Protein AF-A0A7X9I557-F1 (afdb_monomer_lite)

Foldseek 3Di:
DDWDDPDVQKTWLWDFDQPDQDDPPHDGDNRGDIQTKMWGDDPVDIDIGGDYPPVCVVVSVD

Radius of gyration: 13.52 Å; chains: 1; bounding box: 35×19×31 Å

Secondary structure (DSSP, 8-state):
---EEEETTEEE--EEETT--EETTTEE-SS-EEE--EEEE-SS-EEEE----GGGHHHHH-

Sequence (62 aa):
MQAVQIKPDVLLVGVQDPDLKVFDIIMTTEQGTTYNAYLIKGQEKTALVEVVKEKFFDEYLS

Structure (mmCIF, N/CA/C/O backbone):
data_AF-A0A7X9I557-F1
#
_entry.id   AF-A0A7X9I557-F1
#
loop_
_atom_site.group_PDB
_atom_site.id
_atom_site.type_symbol
_atom_site.label_atom_id
_atom_site.label_alt_id
_atom_site.label_comp_id
_atom_site.label_asym_id
_atom_site.label_entity_id
_atom_site.label_seq_id
_atom_site.pdbx_PDB_ins_code
_atom_site.Cartn_x
_atom_site.Cartn_y
_atom_site.Cartn_z
_atom_site.occupancy
_atom_site.B_iso_or_equiv
_atom_site.auth_seq_id
_atom_site.auth_comp_id
_atom_site.auth_asym_id
_atom_site.auth_atom_id
_atom_site.pdbx_PDB_model_num
ATOM 1 N N . MET A 1 1 ? -6.298 -3.777 -6.608 1.00 70.50 1 MET A N 1
ATOM 2 C CA . MET A 1 1 ? -6.611 -5.083 -5.951 1.00 70.50 1 MET A CA 1
ATOM 3 C C . MET A 1 1 ? -7.816 -4.939 -5.026 1.00 70.50 1 MET A C 1
ATOM 5 O O . MET A 1 1 ? -7.938 -3.907 -4.392 1.00 70.50 1 MET A O 1
ATOM 9 N N . GLN A 1 2 ? -8.662 -5.967 -4.869 1.00 81.06 2 GLN A N 1
ATOM 10 C CA . GLN A 1 2 ? -9.728 -5.919 -3.854 1.00 81.06 2 GLN A CA 1
ATOM 11 C C . GLN A 1 2 ? -9.147 -6.068 -2.436 1.00 81.06 2 GLN A C 1
ATOM 13 O O . GLN A 1 2 ? -8.226 -6.859 -2.229 1.00 81.06 2 GLN A O 1
ATOM 18 N N . ALA A 1 3 ? -9.695 -5.331 -1.464 1.00 91.94 3 ALA A N 1
ATOM 19 C CA . ALA A 1 3 ? -9.253 -5.374 -0.070 1.00 91.94 3 ALA A CA 1
ATOM 20 C C . ALA A 1 3 ? -9.345 -6.792 0.523 1.00 91.94 3 ALA A C 1
ATOM 22 O O . ALA A 1 3 ? -10.398 -7.432 0.469 1.00 91.94 3 ALA A O 1
ATOM 23 N N . VAL A 1 4 ? -8.259 -7.263 1.140 1.00 96.19 4 VAL A N 1
ATOM 24 C CA . VAL A 1 4 ? -8.173 -8.608 1.729 1.00 96.19 4 VAL A CA 1
ATOM 25 C C . VAL A 1 4 ? -8.159 -8.505 3.247 1.00 96.19 4 VAL A C 1
ATOM 27 O O . VAL A 1 4 ? -7.264 -7.894 3.827 1.00 96.19 4 VAL A O 1
ATOM 30 N N . GLN A 1 5 ? -9.127 -9.123 3.920 1.00 97.19 5 GLN A N 1
ATOM 31 C CA . GLN A 1 5 ? -9.125 -9.192 5.380 1.00 97.19 5 GLN A CA 1
ATOM 32 C C . GLN A 1 5 ? -8.058 -10.185 5.861 1.00 97.19 5 GLN A C 1
ATOM 34 O O . GLN A 1 5 ? -8.151 -11.379 5.584 1.00 97.19 5 GLN A O 1
ATOM 39 N N . ILE A 1 6 ? -7.068 -9.697 6.611 1.00 97.19 6 ILE A N 1
ATOM 40 C CA . ILE A 1 6 ? -5.964 -10.521 7.146 1.00 97.19 6 ILE A CA 1
ATOM 41 C C . ILE A 1 6 ? -6.133 -10.849 8.636 1.00 97.19 6 ILE A C 1
ATOM 43 O O . ILE A 1 6 ? -5.565 -11.814 9.142 1.00 97.19 6 ILE A O 1
ATOM 47 N N . LYS A 1 7 ? -6.934 -10.054 9.347 1.00 97.50 7 LYS A N 1
ATOM 48 C CA . LYS A 1 7 ? -7.360 -10.248 10.740 1.00 97.50 7 LYS A CA 1
ATOM 49 C C . LYS A 1 7 ? -8.709 -9.534 10.916 1.00 97.50 7 LYS A C 1
ATOM 51 O O . LYS A 1 7 ? -8.999 -8.649 10.108 1.00 97.50 7 LYS A O 1
ATOM 56 N N . PRO A 1 8 ? -9.555 -9.876 11.912 1.00 97.94 8 PRO A N 1
ATOM 57 C CA . PRO A 1 8 ? -10.687 -9.020 12.263 1.00 97.94 8 PRO A CA 1
ATOM 58 C C . PRO A 1 8 ? -10.271 -7.548 12.311 1.00 97.94 8 PRO A C 1
ATOM 60 O O . PRO A 1 8 ? -9.257 -7.213 12.925 1.00 97.94 8 PRO A O 1
ATOM 63 N N . ASP A 1 9 ? -11.015 -6.725 11.572 1.00 97.69 9 ASP A N 1
ATOM 64 C CA . ASP A 1 9 ? -10.837 -5.277 11.448 1.00 97.69 9 ASP A CA 1
ATOM 65 C C . ASP A 1 9 ? -9.518 -4.781 10.827 1.00 97.69 9 ASP A C 1
ATOM 67 O O . ASP A 1 9 ? -9.258 -3.577 10.814 1.00 97.69 9 ASP A O 1
ATOM 71 N N . VAL A 1 10 ? -8.703 -5.673 10.256 1.00 98.06 10 VAL A N 1
ATOM 72 C CA . VAL A 1 10 ? -7.464 -5.319 9.548 1.00 98.06 10 VAL A CA 1
ATOM 73 C C . VAL A 1 10 ? -7.535 -5.815 8.111 1.00 98.06 10 VAL A C 1
ATOM 75 O O . VAL A 1 10 ? -7.562 -7.024 7.851 1.00 98.06 10 VAL A O 1
ATOM 78 N N . LEU A 1 11 ? -7.529 -4.871 7.173 1.00 97.69 11 LEU A N 1
ATOM 79 C CA . LEU A 1 11 ? -7.549 -5.146 5.741 1.00 97.69 11 LEU A CA 1
ATOM 80 C C . LEU A 1 11 ? -6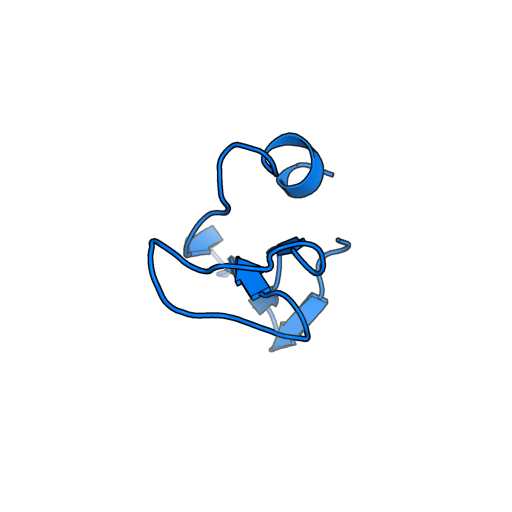.217 -4.763 5.101 1.00 97.69 11 LEU A C 1
ATOM 82 O O . LEU A 1 11 ? -5.723 -3.665 5.331 1.00 97.69 11 LEU A O 1
ATOM 86 N N . LEU A 1 12 ? -5.675 -5.639 4.261 1.00 97.25 12 LEU A N 1
ATOM 87 C CA . LEU A 1 12 ? -4.650 -5.306 3.279 1.00 97.25 12 LEU A CA 1
ATOM 88 C C . LEU A 1 12 ? -5.336 -4.630 2.083 1.00 97.25 12 LEU A C 1
ATOM 90 O O . LEU A 1 12 ? -6.196 -5.233 1.442 1.00 97.25 12 LEU A O 1
ATOM 94 N N . VAL A 1 13 ? -4.952 -3.388 1.800 1.00 96.88 13 VAL A N 1
ATOM 95 C CA . VAL A 1 13 ? -5.499 -2.525 0.734 1.00 96.88 13 VAL A CA 1
ATOM 96 C C . VAL A 1 13 ? -4.415 -2.056 -0.247 1.00 96.88 13 VAL A C 1
ATOM 98 O O . VAL A 1 13 ? -4.604 -1.099 -0.982 1.00 96.88 13 VAL A O 1
ATOM 101 N N . GLY A 1 14 ? -3.251 -2.709 -0.229 1.00 96.25 14 GLY A N 1
ATOM 102 C CA . GLY A 1 14 ? -2.127 -2.403 -1.113 1.00 96.25 14 GLY A CA 1
ATOM 103 C C . GLY A 1 14 ? -2.319 -2.829 -2.575 1.00 96.25 14 GLY A C 1
ATOM 104 O O . GLY A 1 14 ? -3.375 -3.318 -2.975 1.00 96.25 14 GLY A O 1
ATOM 105 N N . VAL A 1 15 ? -1.251 -2.684 -3.362 1.00 96.88 15 VAL A N 1
ATOM 106 C CA . VAL A 1 15 ? -1.210 -3.003 -4.801 1.00 96.88 15 VAL A CA 1
ATOM 107 C C . VAL A 1 15 ? -0.021 -3.915 -5.128 1.00 96.88 15 VAL A C 1
ATOM 109 O O . VAL A 1 15 ? 1.033 -3.844 -4.489 1.00 96.88 15 VAL A O 1
ATOM 112 N N . GLN A 1 16 ? -0.186 -4.775 -6.135 1.00 95.62 16 GLN A N 1
ATOM 113 C CA . GLN A 1 16 ? 0.878 -5.614 -6.694 1.00 95.62 16 GLN A CA 1
ATOM 114 C C . GLN A 1 16 ? 1.526 -4.934 -7.909 1.00 95.62 16 GLN A C 1
ATOM 116 O O . GLN A 1 16 ? 0.834 -4.399 -8.764 1.00 95.62 16 GLN A O 1
ATOM 121 N N . ASP A 1 17 ? 2.854 -4.998 -8.009 1.00 96.06 17 ASP A N 1
ATOM 122 C CA . ASP A 1 17 ? 3.649 -4.510 -9.147 1.00 96.06 17 ASP A CA 1
ATOM 123 C C . ASP A 1 17 ? 4.492 -5.672 -9.703 1.00 96.06 17 ASP A C 1
ATOM 125 O O . ASP A 1 17 ? 5.705 -5.725 -9.463 1.00 96.06 17 ASP A O 1
ATOM 129 N N . PRO A 1 18 ? 3.863 -6.648 -10.393 1.00 95.75 18 PRO A N 1
ATOM 130 C CA . PRO A 1 18 ? 4.555 -7.821 -10.943 1.00 95.75 18 PRO A CA 1
ATOM 131 C C . PRO A 1 18 ? 5.535 -7.453 -12.072 1.00 95.75 18 PRO A C 1
ATOM 133 O O . PRO A 1 18 ? 6.451 -8.215 -12.396 1.00 95.75 18 PRO A O 1
ATOM 136 N N . ASP A 1 19 ? 5.356 -6.270 -12.661 1.00 95.44 19 ASP A N 1
ATOM 137 C CA . ASP A 1 19 ? 6.140 -5.785 -13.794 1.00 95.44 19 ASP A CA 1
ATOM 138 C C . ASP A 1 19 ? 7.448 -5.112 -13.377 1.00 95.44 19 ASP A C 1
ATOM 140 O O . ASP A 1 19 ? 8.325 -4.901 -14.221 1.00 95.44 19 ASP A O 1
ATOM 144 N N . LEU A 1 20 ? 7.631 -4.804 -12.088 1.00 95.75 20 LEU A N 1
ATOM 145 C CA . LEU A 1 20 ? 8.895 -4.268 -11.602 1.00 95.75 20 LEU A CA 1
ATOM 146 C C . LEU A 1 20 ? 10.030 -5.265 -11.880 1.00 95.75 20 LEU A C 1
ATOM 148 O O . LEU A 1 20 ? 9.970 -6.415 -11.461 1.00 95.75 20 LEU A O 1
ATOM 152 N N . LYS A 1 21 ? 11.084 -4.820 -12.571 1.00 94.25 21 LYS A N 1
ATOM 153 C CA . LYS A 1 21 ? 12.280 -5.642 -12.849 1.00 94.25 21 LYS A CA 1
ATOM 154 C C . LYS A 1 21 ? 13.498 -5.220 -12.043 1.00 94.25 21 LYS A C 1
ATOM 156 O O . LYS A 1 21 ? 14.304 -6.067 -11.670 1.00 94.25 21 LYS A O 1
ATOM 161 N N . VAL A 1 22 ? 13.611 -3.924 -11.758 1.00 94.00 22 VAL A N 1
ATOM 162 C CA . VAL A 1 22 ? 14.678 -3.340 -10.944 1.00 94.00 22 VAL A CA 1
ATOM 163 C C . VAL A 1 22 ? 14.034 -2.513 -9.837 1.00 94.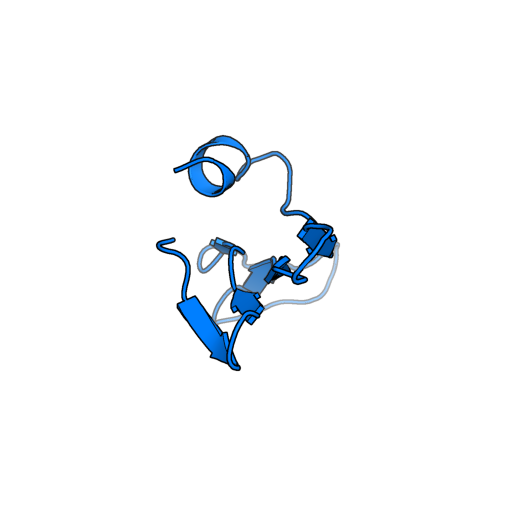00 22 VAL A C 1
ATOM 165 O O . VAL A 1 22 ? 13.290 -1.572 -10.106 1.00 94.00 22 VAL A O 1
ATOM 168 N N . PHE A 1 23 ? 14.284 -2.900 -8.593 1.00 89.19 23 PHE A N 1
ATOM 169 C CA . PHE A 1 23 ? 13.933 -2.157 -7.396 1.00 89.19 23 PHE A CA 1
ATOM 170 C C . PHE A 1 23 ? 15.056 -1.166 -7.059 1.00 89.19 23 PHE A C 1
ATOM 172 O O . PHE A 1 23 ? 16.241 -1.517 -7.028 1.00 89.19 23 PHE A O 1
ATOM 179 N N . ASP A 1 24 ? 14.659 0.086 -6.837 1.00 86.88 24 ASP A N 1
ATOM 180 C CA . ASP A 1 24 ? 15.525 1.265 -6.791 1.00 86.88 24 ASP A CA 1
ATOM 18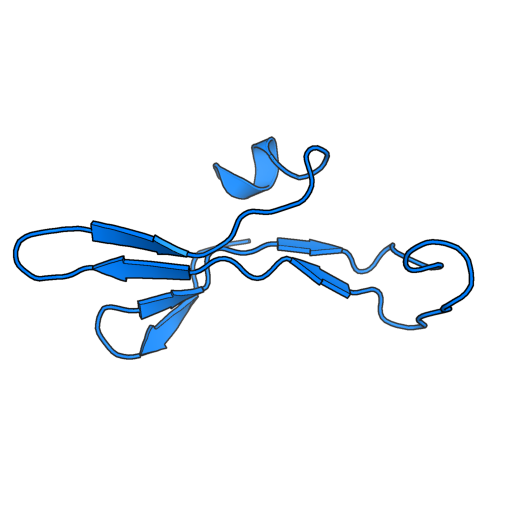1 C C . ASP A 1 24 ? 16.487 1.342 -7.986 1.00 86.88 24 ASP A C 1
ATOM 183 O O . ASP A 1 24 ? 16.063 1.680 -9.089 1.00 86.88 24 ASP A O 1
ATOM 187 N N . ILE A 1 25 ? 17.776 1.054 -7.778 1.00 85.62 25 ILE A N 1
ATOM 188 C CA . ILE A 1 25 ? 18.827 1.253 -8.790 1.00 85.62 25 ILE A CA 1
ATOM 189 C C . ILE A 1 25 ? 19.492 -0.065 -9.202 1.00 85.62 25 ILE A C 1
ATOM 191 O O . ILE A 1 25 ? 19.914 -0.203 -10.347 1.00 85.62 25 ILE A O 1
ATOM 195 N N . ILE A 1 26 ? 19.612 -1.033 -8.287 1.00 90.94 26 ILE A N 1
ATOM 196 C CA . ILE A 1 26 ? 20.496 -2.196 -8.488 1.00 90.94 26 ILE A CA 1
ATOM 197 C C . ILE A 1 26 ? 19.834 -3.549 -8.240 1.00 90.94 26 ILE A C 1
ATOM 199 O O . ILE A 1 26 ? 20.335 -4.565 -8.718 1.00 90.94 26 ILE A O 1
ATOM 203 N N . MET A 1 27 ? 18.747 -3.598 -7.470 1.00 93.38 27 MET A N 1
ATOM 204 C CA . MET A 1 27 ? 18.180 -4.870 -7.033 1.00 93.38 27 MET A CA 1
ATOM 205 C C . MET A 1 27 ? 17.250 -5.404 -8.110 1.00 93.38 27 MET A C 1
ATOM 207 O O . MET A 1 27 ? 16.236 -4.788 -8.406 1.00 93.38 27 MET A O 1
ATOM 211 N 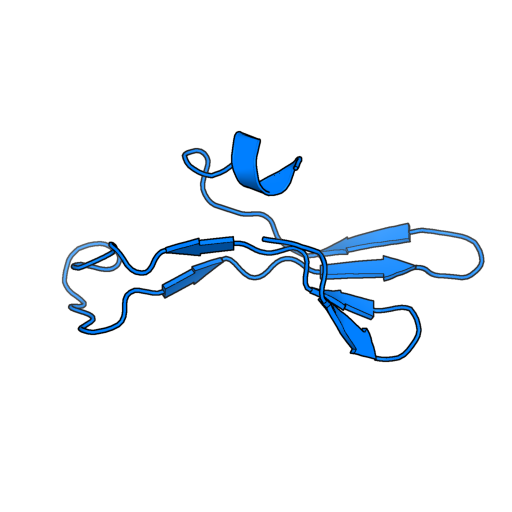N . THR A 1 28 ? 17.577 -6.545 -8.705 1.00 95.19 28 THR A N 1
ATOM 212 C CA . THR A 1 28 ? 16.696 -7.189 -9.684 1.00 95.19 28 THR A CA 1
ATOM 213 C C . THR A 1 28 ? 15.692 -8.103 -8.983 1.00 95.19 28 THR A C 1
ATOM 215 O O . THR A 1 28 ? 15.994 -8.693 -7.947 1.00 95.19 28 THR A O 1
ATOM 218 N N . THR A 1 29 ? 14.480 -8.203 -9.527 1.00 94.12 29 THR A N 1
ATOM 219 C CA . THR A 1 29 ? 13.441 -9.124 -9.044 1.00 94.12 29 THR A CA 1
ATOM 220 C C . THR A 1 29 ? 12.814 -9.861 -10.221 1.00 94.12 29 THR A C 1
ATOM 222 O O . THR A 1 29 ? 12.506 -9.270 -11.258 1.00 94.12 29 THR A O 1
ATOM 225 N N . GLU A 1 30 ? 12.632 -11.170 -10.065 1.00 95.31 30 GLU A N 1
ATOM 226 C CA . GLU A 1 30 ? 11.994 -12.016 -11.077 1.00 95.31 30 GLU A CA 1
ATOM 227 C C . GLU A 1 30 ? 10.462 -11.943 -11.006 1.00 95.31 30 GLU A C 1
ATOM 229 O O . GLU A 1 30 ? 9.791 -12.117 -12.023 1.00 95.31 30 GLU A O 1
ATOM 234 N N . GLN A 1 31 ? 9.912 -11.656 -9.820 1.00 95.69 31 GLN A N 1
ATOM 235 C CA . GLN A 1 31 ? 8.474 -11.740 -9.522 1.00 95.69 31 GLN A CA 1
ATOM 236 C C . GLN A 1 31 ? 7.834 -10.377 -9.213 1.00 95.69 31 GLN A C 1
ATOM 238 O O . GLN A 1 31 ? 6.694 -10.315 -8.756 1.00 95.69 31 GLN A O 1
ATOM 243 N N . GLY A 1 32 ? 8.556 -9.279 -9.448 1.00 95.75 32 GLY A N 1
ATOM 244 C CA . GLY A 1 32 ? 8.079 -7.939 -9.125 1.00 95.75 32 GLY A CA 1
ATOM 245 C C . GLY A 1 32 ? 8.115 -7.635 -7.629 1.00 95.75 32 GLY A C 1
ATOM 246 O O . GLY A 1 32 ? 9.007 -8.097 -6.911 1.00 95.75 32 GLY A O 1
ATOM 247 N N . THR A 1 33 ? 7.183 -6.799 -7.171 1.00 96.00 33 THR A N 1
ATOM 248 C CA . THR A 1 33 ? 7.044 -6.400 -5.763 1.00 96.00 33 THR A CA 1
ATOM 249 C C . THR A 1 33 ? 5.586 -6.118 -5.388 1.00 96.00 33 THR A C 1
ATOM 251 O O . THR A 1 33 ? 4.681 -6.193 -6.217 1.00 96.00 33 THR A O 1
ATOM 254 N N . THR A 1 34 ? 5.355 -5.753 -4.130 1.0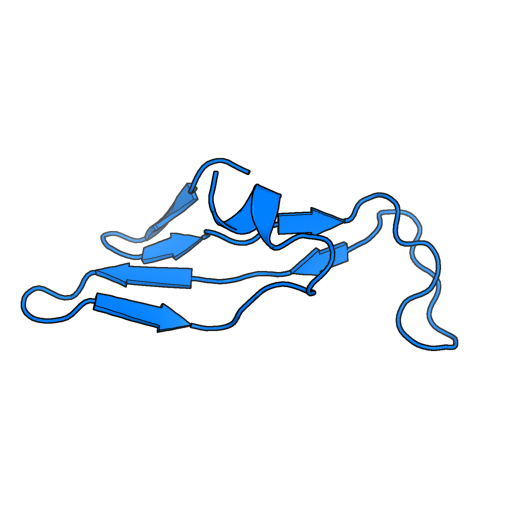0 96.12 34 THR A N 1
ATOM 255 C CA . THR A 1 34 ? 4.064 -5.288 -3.613 1.00 96.12 34 THR A CA 1
ATOM 256 C C . THR A 1 34 ? 4.247 -3.995 -2.830 1.00 96.12 34 THR A C 1
ATOM 258 O O . THR A 1 34 ? 5.199 -3.878 -2.056 1.00 96.12 34 THR A O 1
ATOM 261 N N . TYR A 1 35 ? 3.306 -3.063 -2.952 1.00 96.62 35 TYR A N 1
ATOM 262 C CA . TYR A 1 35 ? 3.192 -1.901 -2.071 1.00 96.62 35 TYR A CA 1
ATOM 263 C C . TYR A 1 35 ? 2.048 -2.154 -1.096 1.00 96.62 35 TYR A C 1
ATOM 265 O O . TYR A 1 35 ? 0.880 -2.000 -1.447 1.00 96.62 35 TYR A O 1
ATOM 273 N N . ASN A 1 36 ? 2.383 -2.604 0.111 1.00 96.94 36 ASN A N 1
ATOM 274 C CA . ASN A 1 36 ? 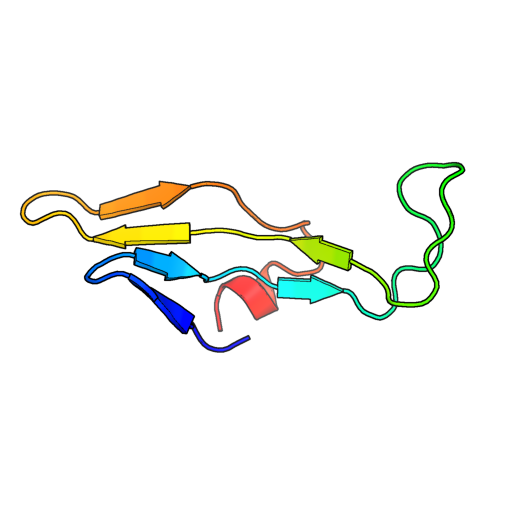1.393 -3.000 1.107 1.00 96.94 36 ASN A CA 1
ATOM 275 C C . ASN A 1 36 ? 0.926 -1.788 1.909 1.00 96.94 36 ASN A C 1
ATOM 277 O O . ASN A 1 36 ? 1.733 -1.133 2.561 1.00 96.94 36 ASN A O 1
ATOM 281 N N . ALA A 1 37 ? -0.382 -1.554 1.906 1.00 97.56 37 ALA A N 1
ATOM 282 C CA . ALA A 1 37 ? -1.053 -0.594 2.770 1.00 97.56 37 ALA A CA 1
ATOM 283 C C . ALA A 1 37 ? -2.151 -1.308 3.561 1.00 97.56 37 ALA A C 1
ATOM 285 O O . ALA A 1 37 ? -2.716 -2.299 3.085 1.00 97.56 37 ALA A O 1
ATOM 286 N N . TYR A 1 38 ? -2.454 -0.827 4.764 1.00 97.56 38 TYR A N 1
ATOM 287 C CA . TYR A 1 38 ? -3.400 -1.478 5.668 1.00 97.56 38 TYR A CA 1
ATOM 288 C C . TYR A 1 38 ? -4.448 -0.510 6.189 1.00 97.56 38 TYR A C 1
ATOM 290 O O . TYR A 1 38 ? -4.121 0.555 6.709 1.00 97.56 38 TYR A O 1
ATOM 298 N N . LEU A 1 39 ? -5.710 -0.925 6.127 1.00 97.31 39 LEU A N 1
ATOM 299 C CA . LEU A 1 39 ? -6.822 -0.213 6.734 1.00 97.31 39 LEU A CA 1
ATOM 300 C C . LEU A 1 39 ? -7.226 -0.919 8.029 1.00 97.31 39 LEU A C 1
ATOM 302 O O . LEU A 1 39 ? -7.690 -2.061 8.008 1.00 97.31 39 LEU A O 1
ATOM 306 N N . ILE A 1 40 ? -7.049 -0.229 9.151 1.00 98.25 40 ILE A N 1
ATOM 307 C CA . ILE A 1 40 ? -7.371 -0.721 10.490 1.00 98.25 40 ILE A CA 1
ATOM 308 C C . ILE A 1 40 ? -8.638 -0.018 10.967 1.00 98.25 40 ILE A C 1
ATOM 310 O O . ILE A 1 40 ? -8.643 1.199 11.172 1.00 98.25 40 ILE A O 1
ATOM 314 N N . LYS A 1 41 ? -9.712 -0.783 11.157 1.00 97.94 41 LYS A N 1
ATOM 315 C CA . LYS A 1 41 ? -11.016 -0.283 11.601 1.00 97.94 41 LYS A CA 1
ATOM 316 C C . LYS A 1 41 ? -11.150 -0.436 13.115 1.00 97.94 41 LYS A C 1
ATOM 318 O O . LYS A 1 41 ? -11.572 -1.465 13.621 1.00 97.94 41 LYS A O 1
ATOM 323 N N . GLY A 1 42 ? -10.775 0.591 13.865 1.00 96.94 42 GLY A N 1
ATOM 324 C CA . GLY A 1 42 ? -11.112 0.656 15.285 1.00 96.94 42 GLY A CA 1
ATOM 325 C C . GLY A 1 42 ? -12.599 0.956 15.493 1.00 96.94 42 GLY A C 1
ATOM 326 O O . GLY A 1 42 ? -13.287 1.428 14.591 1.00 96.94 42 GLY A O 1
ATOM 327 N N . GLN A 1 43 ? -13.083 0.730 16.714 1.00 96.75 43 GLN A N 1
ATOM 328 C CA . GLN A 1 43 ? -14.486 0.984 17.066 1.00 96.75 43 GLN A CA 1
ATOM 329 C C . GLN A 1 43 ? -14.855 2.476 16.977 1.00 96.75 43 GLN A C 1
ATOM 331 O O . GLN A 1 43 ? -15.973 2.812 16.607 1.00 96.75 43 GLN A O 1
ATOM 336 N N . GLU A 1 44 ? -13.906 3.369 17.280 1.00 98.06 44 GLU A N 1
ATOM 337 C CA . GLU A 1 44 ? -14.114 4.825 17.242 1.00 98.06 44 GLU A CA 1
ATOM 338 C C . GLU A 1 44 ? -13.407 5.509 16.068 1.00 98.06 44 GLU A C 1
ATOM 340 O O . GLU A 1 44 ? -13.837 6.562 15.599 1.00 98.06 44 GLU A O 1
ATOM 345 N N . LYS A 1 45 ? -12.280 4.949 15.616 1.00 98.19 45 LYS A N 1
ATOM 346 C CA . LYS A 1 45 ? -11.409 5.569 14.614 1.00 98.19 45 LYS A CA 1
ATOM 347 C C . LYS A 1 45 ? -10.906 4.539 13.626 1.00 98.19 45 LYS A C 1
ATOM 349 O O . LYS A 1 45 ? -10.609 3.408 13.991 1.00 98.19 45 LYS A O 1
ATOM 354 N N . THR A 1 46 ? -10.739 4.978 12.387 1.00 98.12 46 THR A N 1
ATOM 355 C CA . THR A 1 46 ? -10.076 4.206 11.338 1.00 98.12 46 THR A CA 1
ATOM 356 C C . THR A 1 46 ? -8.698 4.798 11.082 1.00 98.12 46 THR A C 1
ATOM 358 O O . THR A 1 46 ? -8.554 6.020 11.029 1.00 98.12 46 THR A O 1
ATOM 361 N N . ALA A 1 47 ? -7.694 3.940 10.936 1.00 98.19 47 ALA A N 1
ATOM 362 C CA . ALA A 1 47 ? -6.339 4.330 10.582 1.00 98.19 47 ALA A CA 1
ATOM 363 C C . ALA A 1 47 ? -5.934 3.662 9.270 1.00 98.19 47 ALA A C 1
ATOM 365 O O . ALA A 1 47 ? -6.185 2.473 9.067 1.00 98.19 47 ALA A O 1
ATOM 366 N N . LEU A 1 48 ? -5.287 4.436 8.405 1.00 97.69 48 LEU A N 1
ATOM 367 C CA . LEU A 1 48 ? -4.585 3.927 7.240 1.00 97.69 48 LEU A CA 1
ATOM 368 C C . LEU A 1 48 ? -3.087 3.899 7.556 1.00 97.69 48 LEU A C 1
ATOM 370 O O . LEU A 1 48 ? -2.543 4.888 8.047 1.00 97.69 48 LEU A O 1
ATOM 374 N N . VAL A 1 49 ? -2.444 2.766 7.296 1.00 98.19 49 VAL A N 1
ATOM 375 C CA . VAL A 1 49 ? -1.011 2.550 7.509 1.00 98.19 49 VAL A CA 1
ATOM 376 C C . VAL A 1 49 ? -0.361 2.294 6.157 1.00 98.19 49 VAL A C 1
ATOM 378 O O . VAL A 1 49 ? -0.773 1.368 5.460 1.00 98.19 49 VAL A O 1
ATOM 381 N N . GLU A 1 50 ? 0.665 3.084 5.836 1.00 97.88 50 GLU A N 1
ATOM 382 C CA . GLU A 1 50 ? 1.358 3.109 4.539 1.00 97.88 50 GLU A CA 1
ATOM 383 C C . GLU A 1 50 ? 0.489 3.540 3.343 1.00 97.88 50 GLU A C 1
ATOM 385 O O . GLU A 1 50 ? -0.724 3.743 3.440 1.00 97.88 50 GLU A O 1
ATOM 390 N N . VAL A 1 51 ? 1.157 3.741 2.206 1.00 96.12 51 VAL A N 1
ATOM 391 C CA . VAL A 1 51 ? 0.574 4.126 0.913 1.00 96.12 51 VAL A CA 1
ATOM 392 C C . VAL A 1 51 ? 1.284 3.391 -0.228 1.00 96.12 51 VAL A C 1
ATOM 394 O O . VAL A 1 51 ? 2.292 2.714 -0.024 1.00 96.12 51 VAL A O 1
ATOM 397 N N . VAL A 1 52 ? 0.771 3.532 -1.451 1.00 96.50 52 VAL A N 1
ATOM 398 C CA . VAL A 1 52 ? 1.385 2.967 -2.661 1.00 96.50 52 VAL A CA 1
ATOM 399 C C . VAL A 1 52 ? 2.185 4.013 -3.445 1.00 96.50 52 VAL A C 1
ATOM 401 O O . VAL A 1 52 ? 2.078 5.213 -3.191 1.00 96.50 52 VAL A O 1
ATOM 404 N N . LYS A 1 53 ? 2.982 3.575 -4.431 1.00 95.81 53 LYS A N 1
ATOM 405 C CA . LYS A 1 53 ? 3.625 4.500 -5.381 1.00 95.81 53 LYS A CA 1
ATOM 406 C C . LYS A 1 53 ? 2.583 5.251 -6.213 1.00 95.81 53 LYS A C 1
ATOM 408 O O . LYS A 1 53 ? 1.585 4.667 -6.617 1.00 95.81 53 LYS A O 1
ATOM 413 N N . GLU A 1 54 ? 2.892 6.501 -6.557 1.00 96.50 54 GLU A N 1
ATOM 414 C CA . GLU A 1 54 ? 2.014 7.424 -7.298 1.00 96.50 54 GLU A CA 1
ATOM 415 C C . GLU A 1 54 ? 1.368 6.802 -8.546 1.00 96.50 54 GLU A C 1
ATOM 417 O O . GLU A 1 54 ? 0.166 6.934 -8.741 1.00 96.50 54 GLU A O 1
ATOM 422 N N . LYS A 1 55 ? 2.130 6.044 -9.349 1.00 95.69 55 LYS A N 1
ATOM 423 C CA . LYS A 1 55 ? 1.617 5.389 -10.568 1.00 95.69 55 LYS A CA 1
ATOM 424 C C . LYS A 1 55 ? 0.470 4.390 -10.325 1.00 95.69 55 LYS A C 1
ATOM 426 O O . LYS A 1 55 ? -0.188 3.997 -11.279 1.00 95.69 55 LYS A O 1
ATOM 431 N N . PHE A 1 56 ? 0.255 3.966 -9.078 1.00 95.56 56 PHE A N 1
ATOM 432 C CA . PHE A 1 56 ? -0.817 3.056 -8.667 1.00 95.56 56 PHE A CA 1
ATOM 433 C C . PHE A 1 56 ? -1.953 3.758 -7.922 1.00 95.56 56 PHE A C 1
ATOM 435 O O . PHE A 1 56 ? -2.811 3.080 -7.367 1.00 95.56 56 PHE A O 1
ATOM 442 N N . PHE A 1 57 ? -1.973 5.092 -7.871 1.00 94.69 57 PHE A N 1
ATOM 443 C CA . PHE A 1 57 ? -2.974 5.829 -7.101 1.00 94.69 57 PHE A CA 1
ATOM 444 C C . PHE A 1 57 ? -4.413 5.495 -7.520 1.00 94.69 57 PHE A C 1
ATOM 446 O O . PHE A 1 57 ? -5.255 5.254 -6.661 1.00 94.69 57 PHE A O 1
ATOM 453 N N . ASP A 1 58 ? -4.680 5.391 -8.822 1.00 94.25 58 ASP A N 1
ATOM 454 C CA . ASP A 1 58 ? -6.022 5.060 -9.310 1.00 94.25 58 ASP A CA 1
ATOM 455 C C . ASP A 1 58 ? -6.437 3.625 -8.939 1.00 94.25 58 ASP A C 1
ATOM 457 O O . ASP A 1 58 ? -7.571 3.405 -8.519 1.00 94.25 58 ASP A O 1
ATOM 461 N N . GLU A 1 59 ? -5.517 2.652 -9.014 1.00 93.31 59 GLU A N 1
ATOM 462 C CA . GLU A 1 59 ? -5.780 1.275 -8.557 1.00 93.31 59 GLU A CA 1
ATOM 463 C C . GLU A 1 59 ? -5.958 1.205 -7.034 1.00 93.31 59 GLU A C 1
ATOM 465 O O . GLU A 1 59 ? -6.709 0.383 -6.516 1.00 93.31 59 GLU A O 1
ATOM 470 N N . TYR A 1 60 ? -5.272 2.075 -6.299 1.00 93.00 60 TYR A N 1
ATOM 471 C CA . TYR A 1 60 ? -5.374 2.145 -4.849 1.00 93.00 60 TYR A CA 1
ATOM 472 C C . TYR A 1 60 ? -6.733 2.669 -4.366 1.00 93.00 60 TYR A C 1
ATOM 474 O O . TYR A 1 60 ? -7.144 2.368 -3.246 1.00 93.00 60 TYR A O 1
ATOM 482 N N . LEU A 1 61 ? -7.441 3.434 -5.203 1.00 90.56 61 LEU A N 1
ATOM 483 C CA . LEU A 1 61 ? -8.780 3.948 -4.910 1.00 90.56 61 LEU A CA 1
ATOM 484 C C . LEU A 1 61 ? -9.922 3.020 -5.359 1.00 90.56 61 LEU A C 1
ATOM 486 O O . LEU A 1 61 ? -11.060 3.250 -4.941 1.00 90.56 61 LEU A O 1
ATOM 490 N N . SER A 1 62 ? -9.649 2.025 -6.212 1.00 80.88 62 SER A N 1
ATOM 491 C CA . SER A 1 62 ? -10.653 1.114 -6.793 1.00 80.88 62 SER A CA 1
ATOM 492 C C . SER A 1 62 ? -10.987 -0.071 -5.893 1.00 80.88 62 SER A C 1
ATOM 494 O O . SER A 1 62 ? -12.190 -0.389 -5.760 1.00 80.88 62 SER A O 1
#

pLDDT: mean 94.78, std 4.8, range [70.5, 98.25]